Protein AF-A0A920WMC7-F1 (afdb_monomer)

Solvent-accessible surface area (backbone atoms only — not comparable to full-atom values): 5659 Å² total; per-residue (Å²): 111,41,76,94,74,24,32,40,71,57,86,87,84,68,60,80,96,56,54,97,68,53,56,67,29,54,55,50,32,55,48,49,53,41,41,53,48,87,68,56,34,78,42,45,31,42,73,38,53,75,85,39,59,69,59,54,49,32,41,46,76,42,50,29,42,76,70,87,49,63,58,96,76,20,38,38,28,40,56,55,79,75,70,78,77,78,76,81,72,91,74,91,130

Secondary structure (DSSP, 8-state):
-BTTTTEEEE-----GGGTTSSHHHHHHHHHHHHHHTTT--SEEEEEE-TT-HHHHHHHHHTTEEEEEEEETTEEEEEE--------------

Nearest PDB structures (foldseek):
  2fck-assembly1_A-2  TM=8.280E-01  e=1.738E-04  Vibrio cholerae O1 biovar El Tor str. N16961
  2vzy-assembly1_D  TM=8.156E-01  e=5.576E-04  Mycobacterium tuberculosis H37Rv
  7kwh-assembly1_L  TM=7.855E-01  e=4.899E-04  Vibrio cholerae O1 biovar El Tor str. N16961
  7kwj-assembly1_B  TM=7.821E-01  e=4.591E-04  Vibrio cholerae O1 biovar El Tor str. N16961
  7kwh-assembly1_D  TM=7.970E-01  e=1.676E-03  Vibrio cholerae O1 biovar El Tor str. N16961

pLDDT: mean 83.47, std 17.03, range [35.16, 97.0]

Mean predicted aligned error: 7.63 Å

Structure (mmCIF, N/CA/C/O backbone):
data_AF-A0A920WMC7-F1
#
_entry.id   AF-A0A920WMC7-F1
#
loop_
_atom_site.group_PDB
_atom_site.id
_atom_site.type_symbol
_atom_site.label_atom_id
_atom_site.label_alt_id
_atom_site.label_comp_id
_atom_site.label_asym_id
_atom_site.label_entity_id
_atom_site.label_seq_id
_atom_site.pdbx_PDB_ins_code
_atom_site.Cartn_x
_atom_site.Cartn_y
_atom_site.Cartn_z
_atom_site.occupancy
_atom_site.B_iso_or_equiv
_atom_site.auth_seq_id
_atom_site.auth_comp_id
_atom_site.auth_asym_id
_atom_site.auth_atom_id
_atom_site.pdbx_PDB_model_num
ATOM 1 N N . MET A 1 1 ? -5.590 -8.554 7.876 1.00 85.56 1 MET A N 1
ATOM 2 C CA . MET A 1 1 ? -6.344 -7.540 8.636 1.00 85.56 1 MET A CA 1
ATOM 3 C C . MET A 1 1 ? -6.476 -8.069 10.043 1.00 85.56 1 MET A C 1
ATOM 5 O O . MET A 1 1 ? -6.765 -9.249 10.189 1.00 85.56 1 MET A O 1
ATOM 9 N N . ASP A 1 2 ? -6.245 -7.219 11.026 1.00 91.00 2 ASP A N 1
ATOM 10 C CA . ASP A 1 2 ? -6.468 -7.481 12.440 1.00 91.00 2 ASP A CA 1
ATOM 11 C C . ASP A 1 2 ? -7.482 -6.436 12.920 1.00 91.00 2 ASP A C 1
ATOM 13 O O . ASP A 1 2 ? -7.169 -5.246 12.999 1.00 91.00 2 ASP A O 1
ATOM 17 N N . ARG A 1 3 ? -8.730 -6.879 13.119 1.00 86.38 3 ARG A N 1
ATOM 18 C CA . ARG A 1 3 ? -9.854 -6.007 13.492 1.00 86.38 3 ARG A CA 1
ATOM 19 C C . ARG A 1 3 ? -9.742 -5.521 14.927 1.00 86.38 3 ARG A C 1
ATOM 21 O O . ARG A 1 3 ? -10.059 -4.365 15.175 1.00 86.38 3 ARG A O 1
ATOM 28 N N . ASP A 1 4 ? -9.240 -6.365 15.819 1.00 90.94 4 ASP A N 1
ATOM 29 C CA . ASP A 1 4 ? -9.090 -6.035 17.235 1.00 90.94 4 ASP A CA 1
ATOM 30 C C . ASP A 1 4 ? -8.036 -4.941 17.427 1.00 90.94 4 ASP A C 1
ATOM 32 O O . ASP A 1 4 ? -8.155 -4.101 18.313 1.00 90.94 4 ASP A O 1
ATOM 36 N N . ARG A 1 5 ? -7.019 -4.910 16.554 1.00 89.62 5 ARG A N 1
ATOM 37 C CA . ARG A 1 5 ? -5.990 -3.860 16.529 1.00 89.62 5 ARG A CA 1
ATOM 38 C C . ARG A 1 5 ? -6.272 -2.717 15.553 1.00 89.62 5 ARG A C 1
ATOM 40 O O . ARG A 1 5 ? -5.387 -1.886 15.359 1.00 89.62 5 ARG A O 1
ATOM 47 N N . GLY A 1 6 ? -7.417 -2.714 14.866 1.00 92.44 6 GLY A N 1
ATOM 48 C CA . GLY A 1 6 ? -7.750 -1.693 13.867 1.00 92.44 6 GLY A CA 1
ATOM 49 C C . GLY A 1 6 ? -6.711 -1.571 12.745 1.00 92.44 6 GLY A C 1
ATOM 50 O O . GLY A 1 6 ? -6.450 -0.470 12.262 1.00 92.44 6 GLY A O 1
ATOM 51 N N . THR A 1 7 ? -6.074 -2.678 12.342 1.00 91.44 7 THR A N 1
ATOM 52 C CA . THR A 1 7 ? -4.962 -2.653 11.381 1.00 91.44 7 THR A CA 1
ATOM 53 C C . THR A 1 7 ? -5.182 -3.515 10.141 1.00 91.44 7 THR A C 1
ATOM 55 O O . THR A 1 7 ? -5.774 -4.597 10.181 1.00 91.44 7 THR A O 1
ATOM 58 N N . ALA A 1 8 ? -4.648 -3.080 9.001 1.00 92.25 8 ALA A N 1
ATOM 59 C CA . ALA A 1 8 ? -4.614 -3.898 7.794 1.00 92.25 8 ALA A CA 1
ATOM 60 C C . ALA A 1 8 ? -3.355 -3.662 6.959 1.00 92.25 8 ALA A C 1
ATOM 62 O O . ALA A 1 8 ? -2.753 -2.596 7.000 1.00 92.25 8 ALA A O 1
ATOM 63 N N . ARG A 1 9 ? -3.006 -4.664 6.146 1.00 92.69 9 ARG A N 1
ATOM 64 C CA . ARG A 1 9 ? -2.021 -4.546 5.069 1.00 92.69 9 ARG A CA 1
ATOM 65 C C . ARG A 1 9 ? -2.736 -4.659 3.728 1.00 92.69 9 ARG A C 1
ATOM 67 O O . ARG A 1 9 ? -3.640 -5.487 3.604 1.00 92.69 9 ARG A O 1
ATOM 74 N N . ILE A 1 10 ? -2.309 -3.887 2.732 1.00 93.25 10 ILE A N 1
ATOM 75 C CA . ILE A 1 10 ? -2.754 -4.036 1.337 1.00 93.25 10 ILE A CA 1
ATOM 76 C C . ILE A 1 10 ? -1.609 -4.500 0.436 1.00 93.25 10 ILE A C 1
ATOM 78 O O . ILE A 1 10 ? -0.451 -4.143 0.638 1.00 93.25 10 ILE A O 1
ATOM 82 N N . GLY A 1 11 ? -1.963 -5.277 -0.584 1.00 93.75 11 GLY A N 1
ATOM 83 C CA . GLY A 1 11 ? -1.153 -5.482 -1.776 1.00 93.75 11 GLY A CA 1
ATOM 84 C C . GLY A 1 11 ? -2.017 -5.314 -3.023 1.00 93.75 11 GLY A C 1
ATOM 85 O O . GLY A 1 11 ? -3.240 -5.432 -2.962 1.00 93.75 11 GLY A O 1
ATOM 86 N N . TRP A 1 12 ? -1.379 -5.044 -4.156 1.00 96.06 12 TRP A N 1
ATOM 87 C CA . TRP A 1 12 ? -2.038 -4.911 -5.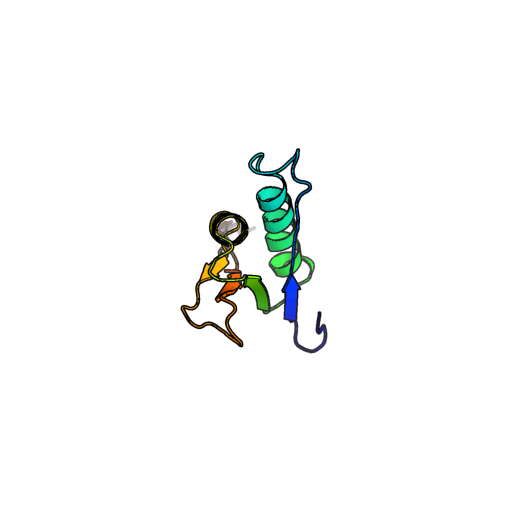452 1.00 96.06 12 TRP A CA 1
ATOM 88 C C . TRP A 1 12 ? -1.164 -5.498 -6.551 1.00 96.06 12 TRP A C 1
ATOM 90 O O . TRP A 1 12 ? 0.046 -5.671 -6.405 1.00 96.06 12 TRP A O 1
ATOM 100 N N . TRP A 1 13 ? -1.786 -5.751 -7.693 1.00 96.12 13 TRP A N 1
ATOM 101 C CA . TRP A 1 13 ? -1.098 -6.063 -8.931 1.00 96.12 13 TRP A CA 1
ATOM 102 C C . TRP A 1 13 ? -1.954 -5.589 -10.102 1.00 96.12 13 TRP A C 1
ATOM 104 O O . TRP A 1 13 ? -3.160 -5.387 -9.981 1.00 96.12 13 TRP A O 1
ATOM 114 N N . THR A 1 14 ? -1.315 -5.385 -11.246 1.00 96.69 14 THR A N 1
ATOM 115 C CA . THR A 1 14 ? -1.999 -5.056 -12.498 1.00 96.69 14 THR A CA 1
ATOM 116 C C . THR A 1 14 ? -1.462 -5.940 -13.606 1.00 96.69 14 THR A C 1
ATOM 118 O O . THR A 1 14 ? -0.242 -6.126 -13.745 1.00 96.69 14 THR A O 1
ATOM 121 N N . ALA A 1 15 ? -2.383 -6.491 -14.397 1.00 96.56 15 ALA A N 1
ATOM 122 C CA . ALA A 1 15 ? -2.043 -7.244 -15.593 1.00 96.56 15 ALA A CA 1
ATOM 123 C C . ALA A 1 15 ? -1.153 -6.386 -16.517 1.00 96.56 15 ALA A C 1
ATOM 125 O O . ALA A 1 15 ? -1.419 -5.186 -16.652 1.00 96.56 15 ALA A O 1
ATOM 126 N N . PRO A 1 16 ? -0.116 -6.961 -17.163 1.00 96.06 16 PRO A N 1
ATOM 127 C CA . PRO A 1 16 ? 0.852 -6.198 -17.956 1.00 96.06 16 PRO A CA 1
ATOM 128 C C . PRO A 1 16 ? 0.223 -5.217 -18.952 1.00 96.06 16 PRO A C 1
ATOM 130 O O . PRO A 1 16 ? 0.629 -4.058 -18.992 1.00 96.06 16 PRO A O 1
ATOM 133 N N . ALA A 1 17 ? -0.825 -5.641 -19.667 1.00 97.00 17 ALA A N 1
ATOM 134 C CA . ALA A 1 17 ? -1.530 -4.837 -20.671 1.00 97.00 17 ALA A CA 1
ATOM 135 C C . ALA A 1 17 ? -2.244 -3.581 -20.115 1.00 97.00 17 ALA A C 1
ATOM 137 O O . ALA A 1 17 ? -2.570 -2.658 -20.868 1.00 97.00 17 ALA A O 1
ATOM 138 N N . HIS A 1 18 ? -2.471 -3.527 -18.799 1.00 95.25 18 HIS A N 1
ATOM 139 C CA . HIS A 1 18 ? -3.228 -2.472 -18.115 1.00 95.25 18 HIS A CA 1
ATOM 140 C C . HIS A 1 18 ? -2.373 -1.622 -17.163 1.00 95.25 18 HIS A C 1
ATOM 142 O O . HIS A 1 18 ? -2.888 -0.727 -16.489 1.00 95.25 18 HIS A O 1
ATOM 148 N N . ARG A 1 19 ? -1.058 -1.863 -17.103 1.00 94.81 19 ARG A N 1
ATOM 149 C CA . ARG A 1 19 ? -0.130 -1.042 -16.311 1.00 94.81 19 ARG A CA 1
ATOM 150 C C . ARG A 1 19 ? -0.055 0.382 -16.860 1.00 94.81 19 ARG A C 1
ATOM 152 O O . ARG A 1 19 ? -0.327 0.624 -18.030 1.00 94.81 19 ARG A O 1
ATOM 159 N N . ARG A 1 20 ? 0.356 1.324 -16.002 1.00 93.69 20 ARG A N 1
ATOM 160 C CA . ARG A 1 20 ? 0.566 2.751 -16.339 1.00 93.69 20 ARG A CA 1
ATOM 161 C C . ARG A 1 20 ? -0.687 3.505 -16.812 1.00 93.69 20 ARG A C 1
ATOM 163 O O . ARG A 1 20 ? -0.560 4.609 -17.321 1.00 93.69 20 ARG A O 1
ATOM 170 N N . ARG A 1 21 ? -1.881 2.953 -16.576 1.00 96.06 21 ARG A N 1
ATOM 171 C CA . ARG A 1 21 ? -3.178 3.587 -16.877 1.00 96.06 21 ARG A CA 1
ATOM 172 C C . ARG A 1 21 ? -3.896 4.158 -15.647 1.00 96.06 21 ARG A C 1
ATOM 174 O O . ARG A 1 21 ? -5.079 4.439 -15.717 1.00 96.06 21 ARG A O 1
ATOM 181 N N . GLY A 1 22 ? -3.224 4.245 -14.498 1.00 94.94 22 GLY A N 1
ATOM 182 C CA . GLY A 1 22 ? -3.813 4.761 -13.251 1.00 94.94 22 GLY A CA 1
ATOM 183 C C . GLY A 1 22 ? -4.690 3.778 -12.463 1.00 94.94 22 GLY A C 1
ATOM 184 O O . GLY A 1 22 ? -4.940 4.028 -11.293 1.00 94.94 22 GLY A O 1
ATOM 185 N N . VAL A 1 23 ? -5.061 2.624 -13.032 1.00 96.62 23 VAL A N 1
ATOM 186 C CA . VAL A 1 23 ? -5.987 1.649 -12.409 1.00 96.62 23 VAL A CA 1
ATOM 187 C C . VAL A 1 23 ? -5.586 1.246 -10.983 1.00 96.62 23 VAL A C 1
ATOM 189 O O . VAL A 1 23 ? -6.415 1.249 -10.080 1.00 96.62 23 VAL A O 1
ATOM 192 N N . ALA A 1 24 ? -4.309 0.912 -10.758 1.00 96.88 24 ALA A N 1
ATOM 193 C CA . ALA A 1 24 ? -3.835 0.540 -9.422 1.00 96.88 24 ALA A CA 1
ATOM 194 C C . ALA A 1 24 ? -3.931 1.708 -8.433 1.00 96.88 24 ALA A C 1
ATOM 196 O O . ALA A 1 24 ? -4.329 1.508 -7.294 1.00 96.88 24 ALA A O 1
ATOM 197 N N . THR A 1 25 ? -3.583 2.917 -8.872 1.00 96.25 25 THR A N 1
ATOM 198 C CA . THR A 1 25 ? -3.664 4.125 -8.049 1.00 96.25 25 THR A CA 1
ATOM 199 C C . THR A 1 25 ? -5.103 4.409 -7.649 1.00 96.25 25 THR A C 1
ATOM 201 O O . THR A 1 25 ? -5.369 4.563 -6.466 1.00 96.25 25 THR A O 1
ATOM 204 N N . GLU A 1 26 ? -6.033 4.406 -8.604 1.00 96.00 26 GLU A N 1
ATOM 205 C CA . GLU A 1 26 ? -7.452 4.647 -8.336 1.00 96.00 26 GLU A CA 1
ATOM 206 C C . GLU A 1 26 ? -8.019 3.620 -7.348 1.00 96.00 26 GLU A C 1
ATOM 208 O O . GLU A 1 26 ? -8.608 3.994 -6.334 1.00 96.00 26 GLU A O 1
ATOM 213 N N . ALA A 1 27 ? -7.763 2.330 -7.583 1.00 96.38 27 ALA A N 1
ATOM 214 C CA . ALA A 1 27 ? -8.219 1.265 -6.696 1.00 96.38 27 ALA A CA 1
ATOM 215 C C . ALA A 1 27 ? -7.639 1.401 -5.277 1.00 96.38 27 ALA A C 1
ATOM 217 O O . ALA A 1 27 ? -8.367 1.279 -4.292 1.00 96.38 27 ALA A O 1
ATOM 218 N N . VAL A 1 28 ? -6.336 1.676 -5.161 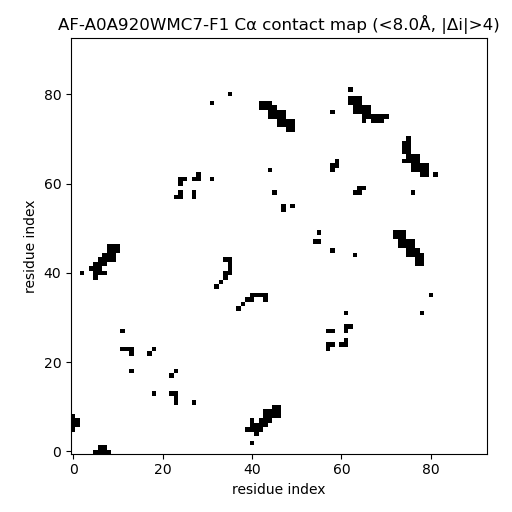1.00 95.56 28 VAL A N 1
ATOM 219 C CA . VAL A 1 28 ? -5.666 1.828 -3.864 1.00 95.56 28 VAL A CA 1
ATOM 220 C C . VAL A 1 28 ? -6.158 3.078 -3.136 1.00 95.56 28 VAL A C 1
ATOM 222 O O . VAL A 1 28 ? -6.395 2.995 -1.937 1.00 95.56 28 VAL A O 1
ATOM 225 N N . SER A 1 29 ? -6.381 4.199 -3.826 1.00 92.38 29 SER A N 1
ATOM 226 C CA . SER A 1 29 ? -6.927 5.429 -3.236 1.00 92.38 29 SER A CA 1
ATOM 227 C C . SER A 1 29 ? -8.376 5.282 -2.772 1.00 92.38 29 SER A C 1
ATOM 229 O O . SER A 1 29 ? -8.723 5.772 -1.699 1.00 92.38 29 SER A O 1
ATOM 231 N N . LEU A 1 30 ? -9.227 4.602 -3.544 1.00 94.31 30 LEU A N 1
ATOM 232 C CA . LEU A 1 30 ? -10.613 4.336 -3.147 1.00 94.31 30 LEU A CA 1
ATOM 233 C C . LEU A 1 30 ? -10.664 3.468 -1.899 1.00 94.31 30 LEU A C 1
ATOM 235 O O . LEU A 1 30 ? -11.369 3.785 -0.939 1.00 94.31 30 LEU A O 1
ATOM 239 N N . LEU A 1 31 ? -9.864 2.400 -1.889 1.00 93.00 31 LEU A N 1
ATOM 240 C CA . LEU A 1 31 ? -9.718 1.600 -0.693 1.00 93.00 31 LEU A CA 1
ATOM 241 C C . LEU A 1 31 ? -9.179 2.492 0.441 1.00 93.00 31 LEU A C 1
ATOM 243 O O . LEU A 1 31 ? -9.736 2.385 1.528 1.00 93.00 31 LEU A O 1
ATOM 247 N N . ALA A 1 32 ? -8.154 3.347 0.200 1.00 89.19 32 ALA A N 1
ATOM 248 C CA . ALA A 1 32 ? -7.477 4.235 1.179 1.00 89.19 32 ALA A CA 1
ATOM 249 C C . ALA A 1 32 ? -8.498 4.992 2.025 1.00 89.19 32 ALA A C 1
ATOM 251 O O . ALA A 1 32 ? -8.523 4.913 3.255 1.00 89.19 32 ALA A O 1
ATOM 252 N N . GLN A 1 33 ? -9.396 5.660 1.312 1.00 89.31 33 GLN A N 1
ATOM 253 C CA . GLN A 1 33 ? -10.467 6.459 1.879 1.00 89.31 33 GLN A CA 1
ATOM 254 C C . GLN A 1 33 ? -11.493 5.599 2.617 1.00 89.31 33 GLN A C 1
ATOM 256 O O . GLN A 1 33 ? -11.900 5.944 3.725 1.00 89.31 33 GLN A O 1
ATOM 261 N N . TRP A 1 34 ? -11.893 4.463 2.040 1.00 91.44 34 TRP A N 1
ATOM 262 C CA . TRP A 1 34 ? -12.863 3.577 2.677 1.00 91.44 34 TRP A CA 1
ATOM 263 C C . TRP A 1 34 ? -12.341 2.984 3.991 1.00 91.44 34 TRP A C 1
ATOM 265 O O . TRP A 1 34 ? -13.062 2.967 4.991 1.00 91.44 34 TRP A O 1
ATOM 275 N N . ALA A 1 35 ? -11.096 2.503 4.007 1.00 90.81 35 ALA A N 1
ATOM 276 C CA . ALA A 1 35 ? -10.593 1.770 5.158 1.00 90.81 35 ALA A CA 1
ATOM 277 C C . ALA A 1 35 ? -10.244 2.691 6.340 1.00 90.81 35 ALA A C 1
ATOM 279 O O . ALA A 1 35 ? -10.463 2.307 7.484 1.00 90.81 35 ALA A O 1
ATOM 280 N N . LEU A 1 36 ? -9.738 3.903 6.080 1.00 86.81 36 LEU A N 1
ATOM 281 C CA . LEU A 1 36 ? -9.461 4.890 7.135 1.00 86.81 36 LEU A CA 1
ATOM 282 C C . LEU A 1 36 ? -10.701 5.692 7.555 1.00 86.81 36 LEU A C 1
ATOM 284 O O . LEU A 1 36 ? -10.742 6.209 8.665 1.00 86.81 36 LEU A O 1
ATOM 288 N N . GLY A 1 37 ? -11.694 5.824 6.673 1.00 89.62 37 GLY A N 1
ATOM 289 C CA . GLY A 1 37 ? -12.955 6.501 6.966 1.00 89.62 37 GLY A CA 1
ATOM 290 C C . GLY A 1 37 ? -14.023 5.511 7.447 1.00 89.62 37 GLY A C 1
ATOM 291 O O . GLY A 1 37 ? -13.999 5.124 8.613 1.00 89.62 37 GLY A O 1
ATOM 292 N N . PRO A 1 38 ? -14.960 5.081 6.580 1.00 92.19 38 PRO A N 1
ATOM 293 C CA . PRO A 1 38 ? -16.079 4.206 6.943 1.00 92.19 38 PRO A CA 1
ATOM 294 C C . PRO A 1 38 ? -15.731 2.940 7.734 1.00 92.19 38 PRO A C 1
ATOM 296 O O . PRO A 1 38 ? -16.492 2.556 8.618 1.00 92.19 38 PRO A O 1
ATOM 299 N N . LEU A 1 39 ? -14.624 2.263 7.415 1.00 91.62 39 LEU A N 1
ATOM 300 C CA . LEU A 1 39 ? -14.223 1.045 8.129 1.00 91.62 39 LEU A CA 1
ATOM 301 C C . LEU A 1 39 ? -13.565 1.342 9.486 1.00 91.62 39 LEU A C 1
ATOM 303 O O . LEU A 1 39 ? -13.505 0.449 10.328 1.00 91.62 39 LEU A O 1
ATOM 307 N N . GLY A 1 40 ? -13.066 2.564 9.688 1.00 90.12 40 GLY A N 1
ATOM 308 C CA . GLY A 1 40 ? -12.473 3.008 10.947 1.00 90.12 40 GLY A CA 1
ATOM 309 C C . GLY A 1 40 ? -11.156 2.323 11.316 1.00 90.12 40 GLY A C 1
ATOM 310 O O . GLY A 1 40 ? -10.891 2.132 12.500 1.00 90.12 40 GLY A O 1
ATOM 311 N N . LEU A 1 41 ? -10.331 1.914 10.344 1.00 91.00 41 LEU A N 1
ATOM 312 C CA . LEU A 1 41 ? -8.994 1.405 10.655 1.00 91.00 41 LEU A CA 1
ATOM 313 C C . LEU A 1 41 ? -8.092 2.524 11.175 1.00 91.00 41 LEU A C 1
ATOM 315 O O . LEU A 1 41 ? -7.995 3.593 10.578 1.00 91.00 41 LEU A O 1
ATOM 319 N N . GLU A 1 42 ? -7.351 2.224 12.236 1.00 88.38 42 GLU A N 1
ATOM 320 C CA . GLU A 1 42 ? -6.348 3.118 12.810 1.00 88.38 42 GLU A CA 1
ATOM 321 C C . GLU A 1 42 ? -5.054 3.125 11.995 1.00 88.38 42 GLU A C 1
ATOM 323 O O . GLU A 1 42 ? -4.387 4.152 11.874 1.00 88.38 42 GLU A O 1
ATOM 328 N N . ARG A 1 43 ? -4.656 1.964 11.457 1.00 86.00 43 ARG A N 1
ATOM 329 C CA . ARG A 1 43 ? -3.407 1.828 10.700 1.00 86.00 43 ARG A CA 1
ATOM 330 C C . ARG A 1 43 ? -3.570 0.984 9.462 1.00 86.00 43 ARG A C 1
ATOM 332 O O . ARG A 1 43 ? -4.092 -0.131 9.487 1.00 86.00 43 ARG A O 1
ATOM 339 N N . TRP A 1 44 ? -2.979 1.484 8.390 1.00 89.75 44 TRP A N 1
ATOM 340 C CA . TRP A 1 44 ? -2.956 0.779 7.134 1.00 89.75 44 TRP A CA 1
ATOM 341 C C . TRP A 1 44 ? -1.703 1.092 6.321 1.00 89.75 44 TRP A C 1
ATOM 343 O O . TRP A 1 44 ? -1.332 2.252 6.143 1.00 89.75 44 TRP A O 1
ATOM 353 N N . TRP A 1 45 ? -1.037 0.039 5.848 1.00 91.81 45 TRP A N 1
ATOM 354 C CA . TRP A 1 45 ? 0.209 0.123 5.096 1.00 91.81 45 TRP A CA 1
ATOM 355 C C . TRP A 1 45 ? 0.279 -0.909 3.959 1.00 91.81 45 TRP A C 1
ATOM 357 O O . TRP A 1 45 ? -0.284 -2.004 4.062 1.00 91.81 45 TRP A O 1
ATOM 367 N N . PRO A 1 46 ? 0.983 -0.602 2.863 1.00 93.31 46 PRO A N 1
ATOM 368 C CA . PRO A 1 46 ? 1.613 -1.595 2.013 1.00 93.31 46 PRO A CA 1
ATOM 369 C C . PRO A 1 46 ? 3.043 -1.906 2.468 1.00 93.31 46 PRO A C 1
ATOM 371 O O . PRO A 1 46 ? 3.718 -1.108 3.117 1.00 93.31 46 PRO A O 1
ATOM 374 N N . GLU A 1 47 ? 3.517 -3.068 2.036 1.00 92.50 47 GLU A N 1
ATOM 375 C CA . GLU A 1 47 ? 4.934 -3.423 2.011 1.00 92.50 47 GLU A CA 1
ATOM 376 C C . GLU A 1 47 ? 5.336 -3.590 0.551 1.00 92.50 47 GLU A C 1
ATOM 378 O O . GLU A 1 47 ? 4.764 -4.419 -0.163 1.00 92.50 47 GLU A O 1
ATOM 383 N N . VAL A 1 48 ? 6.297 -2.792 0.102 1.00 92.69 48 VAL A N 1
ATOM 384 C CA . VAL A 1 48 ? 6.722 -2.752 -1.294 1.00 92.69 48 VAL A CA 1
ATOM 385 C C . VAL A 1 48 ? 8.212 -3.035 -1.367 1.00 92.69 48 VAL A C 1
ATOM 387 O O . VAL A 1 48 ? 8.992 -2.487 -0.600 1.00 92.69 48 VAL A O 1
ATOM 390 N N . ASP A 1 49 ? 8.609 -3.901 -2.292 1.00 91.88 49 ASP A N 1
ATOM 391 C CA . ASP A 1 49 ? 10.021 -4.099 -2.611 1.00 91.88 49 ASP A CA 1
ATOM 392 C C . ASP A 1 49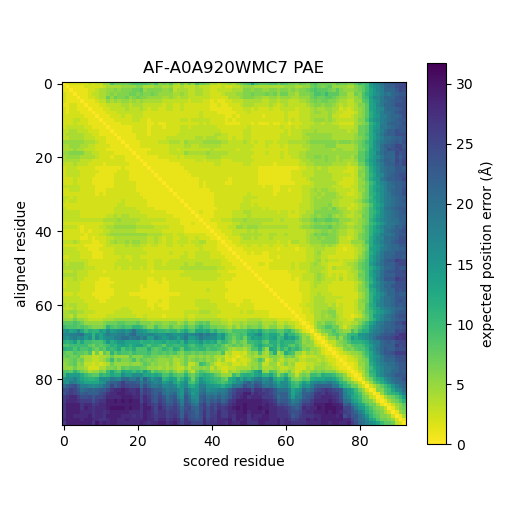 ? 10.649 -2.760 -3.074 1.00 91.88 49 ASP A C 1
ATOM 394 O O . ASP A 1 49 ? 10.055 -2.112 -3.946 1.00 91.88 49 ASP A O 1
ATOM 398 N N . PRO A 1 50 ? 11.796 -2.320 -2.518 1.00 89.50 50 PRO A N 1
ATOM 399 C CA . PRO A 1 50 ? 12.448 -1.064 -2.895 1.00 89.50 50 PRO A CA 1
ATOM 400 C C . PRO A 1 50 ? 12.730 -0.936 -4.399 1.00 89.50 50 PRO A C 1
ATOM 402 O O . PRO A 1 50 ? 12.680 0.171 -4.937 1.00 89.50 50 PRO A O 1
ATOM 405 N N . ASP A 1 51 ? 12.936 -2.056 -5.097 1.00 91.38 51 ASP A N 1
ATOM 406 C CA . ASP A 1 51 ? 13.211 -2.076 -6.536 1.00 91.38 51 ASP A CA 1
ATOM 407 C C . ASP A 1 51 ? 11.923 -2.039 -7.383 1.00 91.38 51 ASP A C 1
ATOM 409 O O . ASP A 1 51 ? 11.944 -1.827 -8.600 1.00 91.38 51 ASP A O 1
ATOM 413 N N . ASN A 1 52 ? 10.749 -2.172 -6.757 1.00 94.19 52 ASN A N 1
ATOM 414 C CA . ASN A 1 52 ? 9.455 -2.101 -7.429 1.00 94.19 52 ASN A CA 1
ATOM 415 C C . ASN A 1 52 ? 8.974 -0.650 -7.575 1.00 94.19 52 ASN A C 1
ATOM 417 O O . ASN A 1 52 ? 7.978 -0.217 -6.98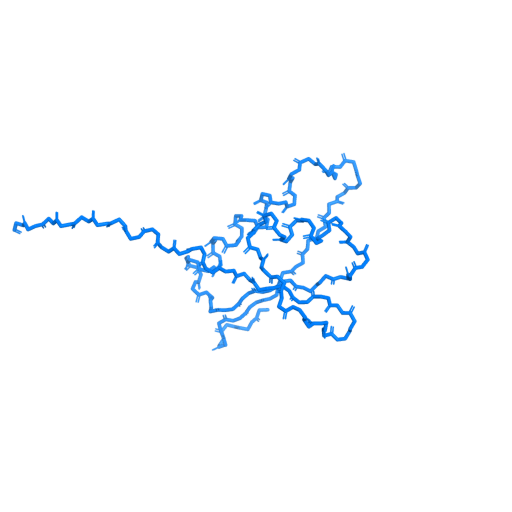2 1.00 94.19 52 ASN A O 1
ATOM 421 N N . ALA A 1 53 ? 9.655 0.099 -8.445 1.00 93.81 53 ALA A N 1
ATOM 422 C CA . ALA A 1 53 ? 9.366 1.506 -8.724 1.00 93.81 53 ALA A CA 1
ATOM 423 C C . ALA A 1 53 ? 7.894 1.774 -9.102 1.00 93.81 53 ALA A C 1
ATOM 425 O O . ALA A 1 53 ? 7.343 2.823 -8.765 1.00 93.81 53 ALA A O 1
ATOM 426 N N . GLY A 1 54 ? 7.234 0.825 -9.779 1.00 95.88 54 GLY A N 1
ATOM 427 C CA . GLY A 1 54 ? 5.824 0.940 -10.157 1.00 95.88 54 GLY A CA 1
ATOM 428 C C . GLY A 1 54 ? 4.882 0.931 -8.954 1.00 95.88 54 GLY A C 1
ATOM 429 O O . GLY A 1 54 ? 3.983 1.765 -8.871 1.00 95.88 54 GLY A O 1
ATOM 430 N N . SER A 1 55 ? 5.105 0.027 -8.001 1.00 95.75 55 SER A N 1
ATOM 431 C CA . SER A 1 55 ? 4.290 -0.044 -6.784 1.00 95.75 55 SER A CA 1
ATOM 432 C C . SER A 1 55 ? 4.608 1.104 -5.831 1.00 95.75 55 SER A C 1
ATOM 434 O O . SER A 1 55 ? 3.691 1.689 -5.263 1.00 95.75 55 SER A O 1
ATOM 436 N N . LEU A 1 56 ? 5.874 1.514 -5.732 1.00 94.56 56 LEU A N 1
ATOM 437 C CA . LEU A 1 56 ? 6.247 2.708 -4.974 1.00 94.56 56 LEU A CA 1
ATOM 438 C C . LEU A 1 56 ? 5.564 3.971 -5.524 1.00 94.56 56 LEU A C 1
ATOM 440 O O . LEU A 1 56 ? 5.099 4.809 -4.755 1.00 94.56 56 LEU A O 1
ATOM 444 N N . ALA A 1 57 ? 5.458 4.102 -6.851 1.00 94.69 57 ALA A N 1
ATOM 445 C CA . ALA A 1 57 ? 4.722 5.202 -7.471 1.00 94.69 57 ALA A CA 1
ATOM 446 C C . ALA A 1 57 ? 3.223 5.154 -7.137 1.00 94.69 57 ALA A C 1
ATOM 448 O O . ALA A 1 57 ? 2.662 6.181 -6.769 1.00 94.69 57 ALA A O 1
ATOM 449 N N . VAL A 1 58 ? 2.591 3.974 -7.197 1.00 96.06 58 VAL A N 1
ATOM 450 C CA . VAL A 1 58 ? 1.182 3.795 -6.797 1.00 96.06 58 VAL A CA 1
ATOM 451 C C . VAL A 1 58 ? 0.963 4.224 -5.348 1.00 96.06 58 VAL A C 1
ATOM 453 O O . VAL A 1 58 ? 0.068 5.025 -5.095 1.00 96.06 58 VAL A O 1
ATOM 456 N N . ALA A 1 59 ? 1.798 3.745 -4.421 1.00 93.75 59 ALA A N 1
ATOM 457 C CA . ALA A 1 59 ? 1.692 4.073 -3.003 1.00 93.75 59 ALA A CA 1
ATOM 458 C C . ALA A 1 59 ? 1.800 5.589 -2.767 1.00 93.75 59 ALA A C 1
ATOM 460 O O . ALA A 1 59 ? 0.919 6.181 -2.148 1.00 93.75 59 ALA A O 1
ATOM 461 N N . ARG A 1 60 ? 2.822 6.244 -3.334 1.00 91.88 60 ARG A N 1
ATOM 462 C CA . ARG A 1 60 ? 3.002 7.697 -3.190 1.00 91.88 60 ARG A CA 1
ATOM 463 C C . ARG A 1 60 ? 1.833 8.493 -3.763 1.00 91.88 60 ARG A C 1
ATOM 465 O O . ARG A 1 60 ? 1.329 9.392 -3.101 1.00 91.88 60 ARG A O 1
ATOM 472 N N . THR A 1 61 ? 1.373 8.167 -4.973 1.00 91.88 61 THR A N 1
ATOM 473 C CA . THR A 1 61 ? 0.238 8.880 -5.584 1.00 91.88 61 THR A CA 1
ATOM 474 C C . THR A 1 61 ? -1.063 8.645 -4.817 1.00 91.88 61 THR A C 1
ATOM 476 O O . THR A 1 61 ? -1.902 9.537 -4.768 1.00 91.88 61 THR A O 1
ATOM 479 N N . ALA A 1 62 ? -1.219 7.488 -4.171 1.00 91.00 62 ALA A N 1
ATOM 480 C CA . ALA A 1 62 ? -2.367 7.204 -3.321 1.00 91.00 62 ALA A CA 1
ATOM 481 C C . ALA A 1 62 ? -2.300 7.859 -1.924 1.00 91.00 62 ALA A C 1
ATOM 483 O O . ALA A 1 62 ? -3.196 7.629 -1.116 1.00 91.00 62 ALA A O 1
ATOM 484 N N . GLY A 1 63 ? -1.279 8.679 -1.641 1.00 88.75 63 GLY A N 1
ATOM 485 C CA . GLY A 1 63 ? -1.153 9.428 -0.386 1.00 88.75 63 GLY A CA 1
ATOM 486 C C . GLY A 1 63 ? -0.459 8.666 0.745 1.00 88.75 63 GLY A C 1
ATOM 487 O O . GLY A 1 63 ? -0.534 9.083 1.901 1.00 88.75 63 GLY A O 1
ATOM 488 N N . PHE A 1 64 ? 0.211 7.552 0.438 1.00 90.31 64 PHE A N 1
ATOM 489 C CA . PHE A 1 64 ? 1.061 6.873 1.409 1.00 90.31 64 PHE A CA 1
ATOM 490 C C . PHE A 1 64 ? 2.403 7.585 1.523 1.00 90.31 64 PHE A C 1
ATOM 492 O O . PHE A 1 64 ? 3.014 7.964 0.520 1.00 90.31 64 PHE A O 1
ATOM 499 N N . GLU A 1 65 ? 2.889 7.693 2.751 1.00 86.56 65 GLU A N 1
ATOM 500 C CA . GLU A 1 65 ? 4.207 8.235 3.037 1.00 86.56 65 GLU A CA 1
ATOM 501 C C . GLU A 1 65 ? 5.188 7.133 3.400 1.00 86.56 65 GLU A C 1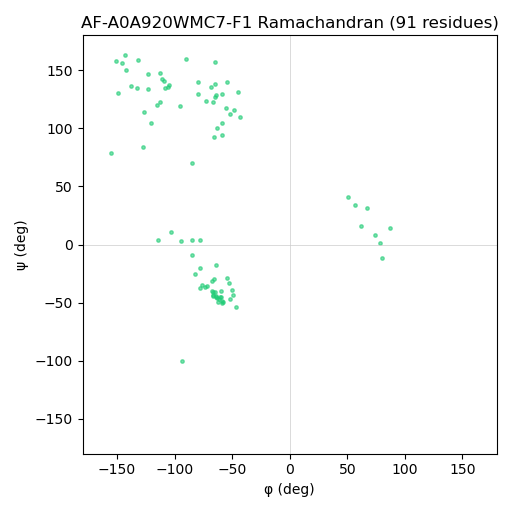
ATOM 503 O O . GLU A 1 65 ? 4.870 6.206 4.147 1.00 86.56 65 GLU A O 1
ATOM 508 N N . ASP A 1 66 ? 6.395 7.248 2.856 1.00 82.81 66 ASP A N 1
ATOM 509 C CA . ASP A 1 66 ? 7.503 6.372 3.198 1.00 82.81 66 ASP A CA 1
ATOM 510 C C . ASP A 1 66 ? 8.009 6.730 4.600 1.00 82.81 66 ASP A C 1
ATOM 512 O O . ASP A 1 66 ? 8.371 7.876 4.866 1.00 82.81 66 ASP A O 1
ATOM 516 N N . LEU A 1 67 ? 8.020 5.749 5.503 1.00 76.81 67 LEU A N 1
ATOM 517 C CA . LEU A 1 67 ? 8.498 5.938 6.872 1.00 76.81 67 LEU A CA 1
ATOM 518 C C . LEU A 1 67 ? 10.022 5.766 7.001 1.00 76.81 67 LEU A C 1
ATOM 520 O O . LEU A 1 67 ? 10.552 5.809 8.111 1.00 76.81 67 LEU A O 1
ATOM 524 N N . GLY A 1 68 ? 10.736 5.560 5.890 1.00 65.56 68 GLY A N 1
ATOM 525 C CA . GLY A 1 68 ? 12.198 5.548 5.830 1.00 65.56 68 GLY A CA 1
ATOM 526 C C . GLY A 1 68 ? 12.852 4.300 6.424 1.00 65.56 68 GLY A C 1
ATOM 527 O O . GLY A 1 68 ? 14.073 4.255 6.565 1.00 65.56 68 GLY A O 1
ATOM 528 N N . ARG A 1 69 ? 12.066 3.276 6.777 1.00 67.19 69 ARG A N 1
ATOM 529 C CA . ARG A 1 69 ? 12.563 2.025 7.357 1.00 67.19 69 ARG A CA 1
ATOM 530 C C . ARG A 1 69 ? 12.063 0.820 6.563 1.00 67.19 69 ARG A C 1
ATOM 532 O O . ARG A 1 69 ? 10.872 0.505 6.629 1.00 67.19 69 ARG A O 1
ATOM 539 N N . PRO A 1 70 ? 12.967 0.083 5.902 1.00 66.00 70 PRO A N 1
ATOM 540 C CA . PRO A 1 70 ? 12.655 -1.247 5.422 1.00 66.00 70 PRO A CA 1
ATOM 541 C C . PRO A 1 70 ? 12.398 -2.198 6.601 1.00 66.00 70 PRO A C 1
ATOM 543 O O . PRO A 1 70 ? 13.125 -2.177 7.597 1.00 66.00 70 PRO A O 1
ATOM 546 N N . VAL A 1 71 ? 11.380 -3.046 6.494 1.00 72.12 71 VAL A N 1
ATOM 547 C CA . VAL A 1 71 ? 11.181 -4.213 7.367 1.00 72.12 71 VAL A CA 1
ATOM 548 C C . VAL A 1 71 ? 11.375 -5.442 6.491 1.00 72.12 71 VAL A C 1
ATOM 550 O O . VAL A 1 71 ? 10.741 -5.551 5.445 1.00 72.12 71 VAL A O 1
ATOM 553 N N . ASP A 1 72 ? 12.307 -6.316 6.869 1.00 83.19 72 ASP A N 1
ATOM 554 C CA . ASP A 1 72 ? 12.669 -7.520 6.106 1.00 83.19 72 ASP A CA 1
ATOM 555 C C . ASP A 1 72 ? 12.965 -7.242 4.617 1.00 83.19 72 ASP A C 1
ATOM 557 O O . ASP A 1 72 ? 12.539 -7.969 3.721 1.00 83.19 72 ASP A O 1
ATOM 561 N N . GLY A 1 73 ? 13.668 -6.136 4.339 1.00 79.62 73 GLY A N 1
ATOM 562 C CA . GLY A 1 73 ? 14.045 -5.725 2.981 1.00 79.62 73 GLY A CA 1
ATOM 563 C C . GLY A 1 73 ? 12.934 -5.057 2.164 1.00 79.62 73 GLY A C 1
ATOM 564 O O . GLY A 1 73 ? 13.182 -4.669 1.030 1.00 79.62 73 GLY A O 1
ATOM 565 N N . ARG A 1 74 ? 11.729 -4.872 2.718 1.00 78.31 74 ARG A N 1
ATOM 566 C CA . ARG A 1 74 ? 10.611 -4.181 2.054 1.00 78.31 74 ARG A CA 1
ATOM 567 C C . ARG A 1 74 ? 10.391 -2.794 2.631 1.00 78.31 74 ARG A C 1
ATOM 569 O O . ARG A 1 74 ? 10.337 -2.638 3.848 1.00 78.31 74 ARG A O 1
ATOM 576 N N . THR A 1 75 ? 10.181 -1.803 1.776 1.00 82.00 75 THR A N 1
ATOM 577 C CA . THR A 1 75 ? 9.734 -0.468 2.174 1.00 82.00 75 THR A CA 1
ATOM 578 C C . THR A 1 75 ? 8.315 -0.537 2.731 1.00 82.00 75 THR A C 1
ATOM 580 O O . THR A 1 75 ? 7.384 -0.969 2.045 1.00 82.00 75 THR A O 1
ATOM 583 N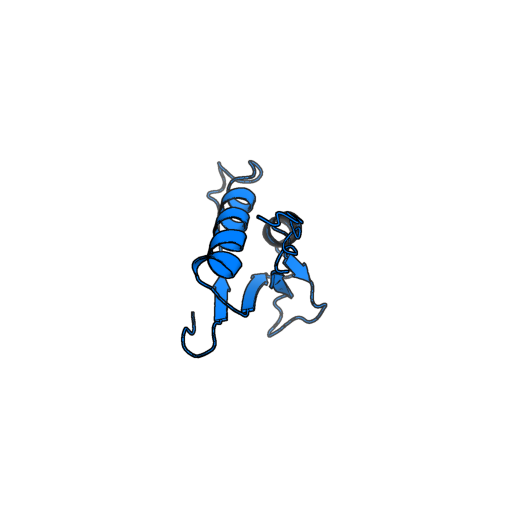 N . VAL A 1 76 ? 8.144 -0.087 3.974 1.00 82.06 76 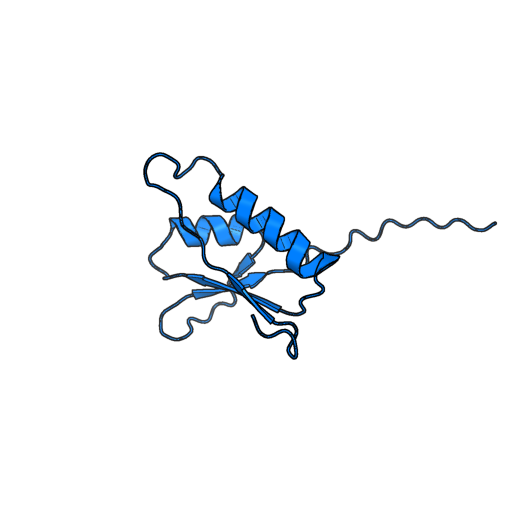VAL A N 1
ATOM 584 C CA . VAL A 1 76 ? 6.833 0.074 4.609 1.00 82.06 76 VAL A CA 1
ATOM 585 C C . VAL A 1 76 ? 6.389 1.522 4.441 1.00 82.06 76 VAL A C 1
ATOM 587 O O . VAL A 1 76 ? 7.052 2.436 4.931 1.00 82.06 76 VAL A O 1
ATOM 590 N N . LEU A 1 77 ? 5.253 1.728 3.772 1.00 85.69 77 LEU A N 1
ATOM 591 C CA . LEU A 1 77 ? 4.640 3.051 3.642 1.00 85.69 77 LEU A CA 1
ATOM 592 C C . LEU A 1 77 ? 3.367 3.111 4.478 1.00 85.69 77 LEU A C 1
ATOM 594 O O . LEU A 1 77 ? 2.612 2.149 4.496 1.00 85.69 77 LEU A O 1
ATOM 598 N N . MET A 1 78 ? 3.085 4.223 5.143 1.00 83.12 78 MET A N 1
ATOM 599 C CA . MET A 1 78 ? 1.878 4.364 5.959 1.00 83.12 78 MET A CA 1
ATOM 600 C C . MET A 1 78 ? 0.892 5.312 5.296 1.00 83.12 78 MET A C 1
ATOM 602 O O . MET A 1 78 ? 1.272 6.379 4.810 1.00 83.12 78 MET A O 1
ATOM 606 N N . ALA A 1 79 ? -0.378 4.914 5.262 1.00 81.25 79 ALA A N 1
ATOM 607 C CA . ALA A 1 79 ? -1.430 5.798 4.802 1.00 81.25 79 ALA A CA 1
ATOM 608 C C . ALA A 1 79 ? -1.518 6.983 5.764 1.00 81.25 79 ALA A C 1
ATOM 610 O O . ALA A 1 79 ? -1.627 6.797 6.979 1.00 81.25 79 ALA A O 1
ATOM 611 N N . ARG A 1 80 ? -1.489 8.202 5.231 1.00 71.62 80 ARG A N 1
ATOM 612 C CA . ARG A 1 80 ? -1.913 9.362 6.006 1.00 71.62 80 ARG A CA 1
ATOM 613 C C . ARG A 1 80 ? -3.436 9.394 5.966 1.00 71.62 80 ARG A C 1
ATOM 615 O O . ARG A 1 80 ? -3.987 9.334 4.866 1.00 71.62 80 ARG A O 1
ATOM 622 N N . PRO A 1 81 ? -4.136 9.511 7.108 1.00 57.94 81 PRO A N 1
ATOM 623 C CA . PRO A 1 81 ? -5.499 10.000 7.056 1.00 57.94 81 PRO A CA 1
ATOM 624 C C . PRO A 1 81 ? -5.389 11.385 6.429 1.00 57.94 81 PRO A C 1
ATOM 626 O O . PRO A 1 81 ? -4.855 12.310 7.040 1.00 57.94 81 PRO A O 1
ATOM 629 N N . SER A 1 82 ? -5.775 11.507 5.158 1.00 54.28 82 SER A N 1
ATOM 630 C CA . SER A 1 82 ? -5.949 12.805 4.524 1.00 54.28 82 SER A CA 1
ATOM 631 C C . SER A 1 82 ? -6.849 13.577 5.468 1.00 54.28 82 SER A C 1
ATOM 633 O O . SER A 1 82 ? -7.973 13.134 5.718 1.00 54.28 82 SER A O 1
ATOM 635 N N . GLY A 1 83 ? -6.288 14.620 6.091 1.00 47.34 83 GLY A N 1
ATOM 636 C CA . GLY A 1 83 ? -6.957 15.363 7.141 1.00 47.34 83 GLY A CA 1
ATOM 637 C C . GLY A 1 83 ? -8.385 15.630 6.707 1.00 47.34 83 GLY A C 1
ATOM 638 O O . GLY A 1 83 ? -8.622 16.044 5.571 1.00 47.34 83 GLY A O 1
ATOM 639 N N . VAL A 1 84 ? -9.327 15.346 7.602 1.00 44.03 84 VAL A N 1
ATOM 640 C CA . VAL A 1 84 ? -10.652 15.942 7.532 1.00 44.03 84 VAL A CA 1
ATOM 641 C C . VAL A 1 84 ? -10.415 17.415 7.214 1.00 44.03 84 VAL A C 1
ATOM 643 O O . VAL A 1 84 ? -9.873 18.148 8.041 1.00 44.03 84 VAL A O 1
ATOM 646 N N . VAL A 1 85 ? -10.759 17.84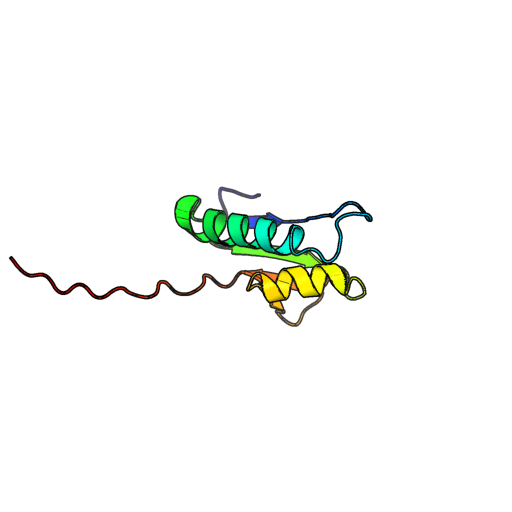8 6.000 1.00 44.12 85 VAL A N 1
ATOM 647 C CA . VAL A 1 85 ? -11.015 19.263 5.776 1.00 44.12 85 VAL A CA 1
ATOM 648 C C . VAL A 1 85 ? -12.210 19.521 6.670 1.00 44.12 85 VAL A C 1
ATOM 650 O O . VAL A 1 85 ? -13.323 19.095 6.368 1.00 44.12 85 VAL A O 1
ATOM 653 N N . GLY A 1 86 ? -11.942 20.093 7.843 1.00 37.38 86 GLY A N 1
ATOM 654 C CA . GLY A 1 86 ? -12.966 20.566 8.749 1.00 37.38 86 GLY A CA 1
ATOM 655 C C . GLY A 1 86 ? -13.781 21.597 7.992 1.00 37.38 86 GLY A C 1
ATOM 656 O O . GLY A 1 86 ? -13.403 22.762 7.917 1.00 37.38 86 GLY A O 1
ATOM 657 N N . GLY A 1 87 ? -14.876 21.146 7.386 1.00 35.16 87 GLY A N 1
ATOM 658 C CA . GLY A 1 87 ? -15.937 22.007 6.912 1.00 35.16 87 GLY A CA 1
ATOM 659 C C . GLY A 1 87 ? -16.565 22.637 8.140 1.00 35.16 87 GLY A C 1
ATOM 660 O O . GLY A 1 87 ? -17.434 22.046 8.776 1.00 35.16 87 GLY A O 1
ATOM 661 N N . GLY A 1 88 ? -16.076 23.819 8.504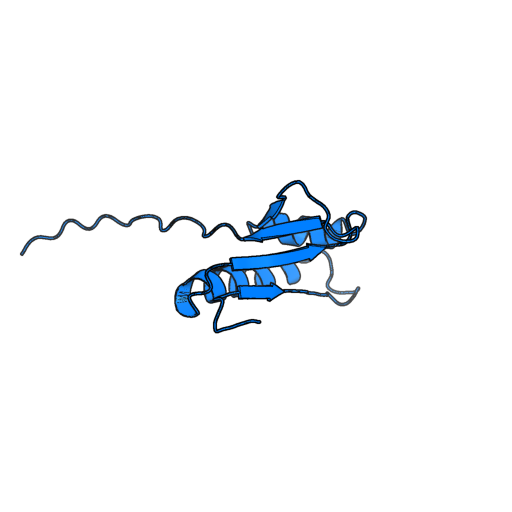 1.00 41.22 88 GLY A N 1
ATOM 662 C CA . GLY A 1 88 ? -16.792 24.698 9.402 1.00 41.22 88 GLY A CA 1
ATOM 663 C C . GLY A 1 88 ? -18.178 24.956 8.822 1.00 41.22 88 GLY A C 1
ATOM 664 O O . GLY A 1 88 ? -18.316 25.539 7.752 1.00 41.22 88 GLY A O 1
ATOM 665 N N . ALA A 1 89 ? -19.199 24.534 9.551 1.00 41.09 89 ALA A N 1
ATOM 666 C CA . ALA A 1 89 ? -20.511 25.143 9.497 1.00 41.09 89 ALA A CA 1
ATOM 667 C C . ALA A 1 89 ? -20.895 25.465 10.939 1.00 41.09 89 ALA A C 1
ATOM 669 O O . ALA A 1 89 ? -21.558 24.705 11.639 1.00 41.09 89 ALA A O 1
ATOM 670 N N . THR A 1 90 ? -20.418 26.622 11.391 1.00 49.09 90 THR A N 1
ATOM 671 C CA . THR A 1 90 ? -21.165 27.450 12.333 1.00 49.09 90 THR A CA 1
ATOM 672 C C . THR A 1 90 ? -22.590 27.596 11.810 1.00 49.09 90 THR A C 1
ATOM 674 O O . THR A 1 90 ? -22.802 28.183 10.752 1.00 49.09 90 THR A O 1
ATOM 677 N N . GLY A 1 91 ? -23.555 27.070 12.553 1.00 36.19 91 GLY A N 1
ATOM 678 C CA . GLY A 1 91 ? -24.973 27.194 12.250 1.00 36.19 91 GLY A CA 1
ATOM 679 C C . GLY A 1 91 ? -25.777 27.045 13.527 1.00 36.19 91 GLY A C 1
ATOM 680 O O . GLY A 1 91 ? -26.286 25.975 13.829 1.00 36.19 91 GLY A O 1
ATOM 681 N N . ARG A 1 92 ? -25.824 28.129 14.302 1.00 42.62 92 ARG A N 1
ATOM 682 C CA . ARG A 1 92 ? -26.790 28.335 15.379 1.00 42.62 92 ARG A CA 1
ATOM 683 C C . ARG A 1 92 ? -28.178 28.434 14.739 1.00 42.62 92 ARG A C 1
ATOM 685 O O . ARG A 1 92 ? -28.351 29.299 13.883 1.00 42.62 92 ARG A O 1
ATOM 692 N N . VAL A 1 93 ? -29.135 27.635 15.199 1.00 57.03 93 VAL A N 1
ATOM 693 C CA . VAL A 1 93 ? -30.518 28.069 15.458 1.00 57.03 93 VAL A CA 1
ATOM 694 C C . VAL A 1 93 ? -31.075 27.234 16.595 1.00 57.03 93 VAL A C 1
ATOM 696 O O . VAL A 1 93 ? -30.897 25.999 16.538 1.00 57.03 93 VAL A O 1
#

Foldseek 3Di:
DDVVQLEDEDDDDDDPVCAPVCVLLVVLLVVLCCSVPVVVRPWYKYWAQPPPVSVVVSCVSSQWAFPPDHDPRTTITIHDPPDPPPPDDPDDD

Radius of gyration: 15.5 Å; Cα contacts (8 Å, |Δi|>4): 121; chains: 1; bounding box: 45×36×38 Å

Sequence (93 aa):
MDRDRGTARIGWWTAPAHRRRGVATEAVSLLAQWALGPLGLERWWPEVDPDNAGSLAVARTAGFEDLGRPVDGRTVLMARPSGVVGGGATGRV